Protein AF-A0A2K3K3R6-F1 (afdb_monomer)

Solvent-accessible surface area (backbone atoms only — not comparable to full-atom values): 7352 Å² total; per-residue (Å²): 114,69,71,65,52,52,58,50,53,53,50,53,50,52,53,49,53,52,52,50,51,52,51,53,52,52,47,53,54,49,52,50,51,50,50,53,51,49,53,56,49,54,56,50,51,57,51,51,49,53,53,48,55,53,50,54,52,50,50,51,57,50,49,56,51,49,56,51,51,56,48,53,53,52,53,50,50,52,50,51,50,50,52,52,52,53,51,49,53,52,51,52,52,52,50,46,70,79,38,75,84,67,49,72,68,69,55,65,68,63,52,91,69,39,37,79,57,97,89,38,83,41,79,58,74,79,82,82,132

Mean predicted aligned error: 10.33 Å

Organism: Trifolium pratense (NCBI:txid57577)

Radius of gyration: 45.23 Å; Cα contacts (8 Å, |Δi|>4): 16; chains: 1; bounding box: 89×23×116 Å

Foldseek 3Di:
DVVVVVVVVVVVVVVVVVVVVVVVVVVVVVVVVVVVVVVVVVVVVVVVVVVVVVVVVVVVVVVVVVVVVVVVVVVVVVVVVVCCVVVVVVVVVVVCVVCVVDDPVNVVVDDPQWDADPNDTDGDDDDDD

Structure (mmCIF, N/CA/C/O backbone):
data_AF-A0A2K3K3R6-F1
#
_entry.id   AF-A0A2K3K3R6-F1
#
loop_
_atom_site.group_PDB
_atom_site.id
_atom_site.type_symbol
_atom_site.label_atom_id
_atom_site.label_alt_id
_atom_site.label_comp_id
_atom_site.label_asym_id
_atom_site.label_entity_id
_atom_site.label_seq_id
_atom_site.pdbx_PDB_ins_code
_atom_site.Cartn_x
_atom_site.Cartn_y
_atom_site.Cartn_z
_atom_site.occupancy
_atom_site.B_iso_or_equiv
_atom_site.auth_seq_id
_atom_site.auth_comp_id
_atom_site.auth_asym_id
_atom_site.auth_atom_id
_atom_site.pdbx_PDB_model_num
ATOM 1 N N . MET A 1 1 ? -60.323 11.701 69.250 1.00 62.03 1 MET A N 1
ATOM 2 C CA . MET A 1 1 ? -59.108 12.329 68.676 1.00 62.03 1 MET A CA 1
ATOM 3 C C . MET A 1 1 ? -57.894 11.403 68.708 1.00 62.03 1 MET A C 1
ATOM 5 O O . MET A 1 1 ? -57.289 11.257 67.662 1.00 62.03 1 MET A O 1
ATOM 9 N N . LYS A 1 2 ? -57.561 10.745 69.832 1.00 69.06 2 LYS A N 1
ATOM 10 C CA . LYS A 1 2 ? -56.367 9.875 69.947 1.00 69.06 2 LYS A CA 1
ATOM 11 C C . LYS A 1 2 ? -56.318 8.686 68.968 1.00 69.06 2 LYS A C 1
ATOM 13 O O . LYS A 1 2 ? -55.341 8.565 68.244 1.00 69.06 2 LYS A O 1
ATOM 18 N N . GLU A 1 3 ? -57.383 7.885 68.869 1.00 69.12 3 GLU A N 1
ATOM 19 C CA . GLU A 1 3 ? -57.421 6.716 67.959 1.00 69.12 3 GLU A CA 1
ATOM 20 C C . GLU A 1 3 ? -57.247 7.088 66.474 1.00 69.12 3 GLU A C 1
ATOM 22 O O . GLU A 1 3 ? -56.634 6.351 65.710 1.00 69.12 3 GLU A O 1
ATOM 27 N N . SER A 1 4 ? -57.735 8.265 66.059 1.00 75.19 4 SER A N 1
ATOM 28 C CA . SER A 1 4 ? -57.570 8.749 64.680 1.00 75.19 4 SER A CA 1
ATOM 29 C C . SER A 1 4 ? -56.116 9.094 64.349 1.00 75.19 4 SER A C 1
ATOM 31 O O . SER A 1 4 ? -55.716 8.956 63.199 1.00 75.19 4 SER A O 1
ATOM 33 N N . GLN A 1 5 ? -55.338 9.549 65.336 1.00 79.50 5 GLN A N 1
ATOM 34 C CA . GLN A 1 5 ? -53.924 9.889 65.156 1.00 79.50 5 GLN A CA 1
ATOM 35 C C . GLN A 1 5 ? -53.040 8.634 65.131 1.00 79.50 5 GLN A C 1
ATOM 37 O O . GLN A 1 5 ? -52.073 8.583 64.376 1.00 79.50 5 GLN A O 1
ATOM 42 N N . GLU A 1 6 ? -53.390 7.602 65.906 1.00 79.00 6 GLU A N 1
ATOM 43 C CA . GLU A 1 6 ? -52.699 6.304 65.886 1.00 79.00 6 GLU A CA 1
ATOM 44 C C . GLU A 1 6 ? -52.849 5.589 64.536 1.00 79.00 6 GLU A C 1
ATOM 46 O O . GLU A 1 6 ? -51.853 5.147 63.965 1.00 79.00 6 GLU A O 1
ATOM 51 N N . GLY A 1 7 ? -54.062 5.554 63.970 1.00 88.31 7 GLY A N 1
ATOM 52 C CA . GLY A 1 7 ? -54.290 4.942 62.655 1.00 88.31 7 GLY A CA 1
ATOM 53 C C . GLY A 1 7 ? -53.594 5.676 61.498 1.00 88.31 7 GLY A C 1
ATOM 54 O O . GLY A 1 7 ? -53.172 5.053 60.521 1.00 88.31 7 GLY A O 1
ATOM 55 N N . GLU A 1 8 ? -53.438 6.998 61.598 1.00 89.19 8 GLU A N 1
ATOM 56 C CA . GLU A 1 8 ? -52.693 7.799 60.619 1.00 89.19 8 GLU A CA 1
ATOM 57 C C . GLU A 1 8 ? -51.179 7.549 60.713 1.00 89.19 8 GLU A C 1
ATOM 59 O O . GLU A 1 8 ? -50.517 7.367 59.688 1.00 89.19 8 GLU A O 1
ATOM 64 N N . ALA A 1 9 ? -50.638 7.443 61.931 1.00 89.38 9 ALA A N 1
ATOM 65 C CA . ALA A 1 9 ? -49.234 7.109 62.158 1.00 89.38 9 ALA A CA 1
ATOM 66 C C . ALA A 1 9 ? -48.873 5.707 61.635 1.00 89.38 9 ALA A C 1
ATOM 68 O O . ALA A 1 9 ? -47.824 5.529 61.011 1.00 89.38 9 ALA A O 1
ATOM 69 N N . GLU A 1 10 ? -49.746 4.717 61.832 1.00 92.44 10 GLU A N 1
ATOM 70 C CA . GLU A 1 10 ? -49.538 3.356 61.327 1.00 92.44 10 GLU A CA 1
ATOM 71 C C .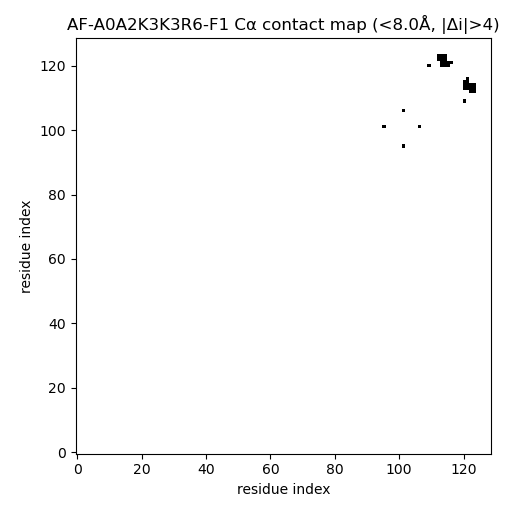 GLU A 1 10 ? -4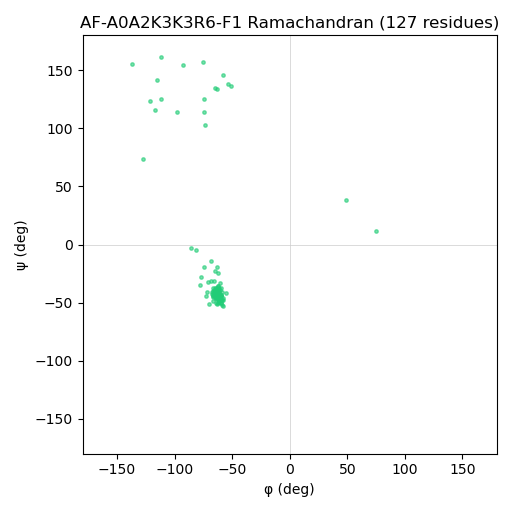9.585 3.299 59.790 1.00 92.44 10 GLU A C 1
ATOM 73 O O . GLU A 1 10 ? -48.739 2.654 59.163 1.00 92.44 10 GLU A O 1
ATOM 78 N N . ARG A 1 11 ? -50.503 4.051 59.164 1.00 94.62 11 ARG A N 1
ATOM 79 C CA . ARG A 1 11 ? -50.551 4.217 57.701 1.00 94.62 11 ARG A CA 1
ATOM 80 C C . ARG A 1 11 ? -49.270 4.827 57.141 1.00 94.62 11 ARG A C 1
ATOM 82 O O . ARG A 1 11 ? -48.708 4.270 56.201 1.00 94.62 11 ARG A O 1
ATOM 89 N N . LEU A 1 12 ? -48.805 5.935 57.720 1.00 94.88 12 LEU A N 1
ATOM 90 C CA . LEU A 1 12 ? -47.581 6.612 57.281 1.00 94.88 12 LEU A CA 1
ATOM 91 C C . LEU A 1 12 ? -46.351 5.719 57.440 1.00 94.88 12 LEU A C 1
ATOM 93 O O . LEU A 1 12 ? -45.490 5.693 56.561 1.00 94.88 12 LEU A O 1
ATOM 97 N N . ARG A 1 13 ? -46.277 4.955 58.535 1.00 94.62 13 ARG A N 1
ATOM 98 C CA . ARG A 1 13 ? -45.194 3.997 58.759 1.00 94.62 13 ARG A CA 1
ATOM 99 C C . ARG A 1 13 ? -45.172 2.917 57.680 1.00 94.62 13 ARG A C 1
ATOM 101 O O . ARG A 1 13 ? -44.118 2.676 57.097 1.00 94.62 13 ARG A O 1
ATOM 108 N N . LYS A 1 14 ? -46.325 2.316 57.381 1.00 95.69 14 LYS A N 1
ATOM 109 C CA . LYS A 1 14 ? -46.437 1.286 56.343 1.00 95.69 14 LYS A CA 1
ATOM 110 C C . LYS A 1 14 ? -46.076 1.833 54.960 1.00 95.69 14 LYS A C 1
ATOM 112 O O . LYS A 1 14 ? -45.311 1.210 54.236 1.00 95.69 14 LYS A O 1
ATOM 117 N N . GLU A 1 15 ? -46.540 3.037 54.629 1.00 96.00 15 GLU A N 1
ATOM 118 C CA . GLU A 1 15 ? -46.190 3.701 53.369 1.00 96.00 15 GLU A CA 1
ATOM 119 C C . GLU A 1 15 ? -44.678 3.976 53.253 1.00 96.00 15 GLU A C 1
ATOM 121 O O . GLU A 1 15 ? -44.096 3.827 52.176 1.00 96.00 15 GLU A O 1
ATOM 126 N N . TYR A 1 16 ? -44.019 4.352 54.353 1.00 95.81 16 TYR A N 1
ATOM 127 C CA . TYR A 1 16 ? -42.565 4.523 54.393 1.00 95.81 16 TYR A CA 1
ATOM 128 C C . TYR A 1 16 ? -41.816 3.204 54.203 1.00 95.81 16 TYR A C 1
ATOM 130 O O . TYR A 1 16 ? -40.845 3.162 53.446 1.00 95.81 16 TYR A O 1
ATOM 138 N N . GLU A 1 17 ? -42.255 2.140 54.875 1.00 96.62 17 GLU A N 1
ATOM 139 C CA . GLU A 1 17 ? -41.678 0.800 54.743 1.00 96.62 17 GLU A CA 1
ATOM 140 C C . GLU A 1 17 ? -41.813 0.287 53.297 1.00 96.62 17 GLU A C 1
ATOM 142 O O . GLU A 1 17 ? -40.821 -0.166 52.718 1.00 96.62 17 GLU A O 1
ATOM 147 N N . ASP A 1 18 ? -42.976 0.479 52.665 1.00 96.94 18 ASP A N 1
ATOM 148 C CA . ASP A 1 18 ? -43.230 0.116 51.264 1.00 96.94 18 ASP A CA 1
ATOM 149 C C . ASP A 1 18 ? -42.345 0.918 50.289 1.00 96.94 18 ASP A C 1
ATOM 151 O O . ASP A 1 18 ? -41.715 0.354 49.386 1.00 96.94 18 ASP A O 1
ATOM 155 N N . LYS A 1 19 ? -42.234 2.243 50.474 1.00 96.69 19 LYS A N 1
ATOM 156 C CA . LYS A 1 19 ? -41.351 3.096 49.652 1.00 96.69 19 LYS A CA 1
ATOM 157 C C . LYS A 1 19 ? -39.884 2.708 49.815 1.00 96.69 19 LYS A C 1
ATOM 159 O O . LYS A 1 19 ? -39.158 2.639 48.824 1.00 96.69 19 LYS A O 1
ATOM 164 N N . LEU A 1 20 ? -39.447 2.435 51.044 1.00 96.31 20 LEU A N 1
ATOM 165 C CA . LEU A 1 20 ? -38.082 2.006 51.333 1.00 96.31 20 LEU A CA 1
ATOM 166 C C . LEU A 1 20 ? -37.770 0.660 50.670 1.00 96.31 20 LEU A C 1
ATOM 168 O O . LEU A 1 20 ? -36.690 0.504 50.097 1.00 96.31 20 LEU A O 1
ATOM 172 N N . ALA A 1 21 ? -38.703 -0.295 50.719 1.00 97.12 21 ALA A N 1
ATOM 173 C CA . ALA A 1 21 ? -38.560 -1.586 50.053 1.00 97.12 21 ALA A CA 1
ATOM 174 C C . ALA A 1 21 ? -38.396 -1.415 48.535 1.00 97.12 21 ALA A C 1
ATOM 176 O O . ALA A 1 21 ? -37.440 -1.934 47.959 1.00 97.12 21 ALA A O 1
ATOM 177 N N . LYS A 1 22 ? -39.248 -0.595 47.907 1.00 97.12 22 LYS A N 1
ATOM 178 C CA . LYS A 1 22 ? -39.188 -0.320 46.465 1.00 97.12 22 LYS A CA 1
ATOM 179 C C . LYS A 1 22 ? -37.880 0.356 46.039 1.00 97.12 22 LYS A C 1
ATOM 181 O O . LYS A 1 22 ? -37.316 0.012 45.001 1.00 97.12 22 LYS A O 1
ATOM 186 N N . VAL A 1 23 ? -37.366 1.296 46.838 1.00 97.81 23 VAL A N 1
ATOM 187 C CA . VAL A 1 23 ? -36.066 1.937 46.570 1.00 97.81 23 VAL A CA 1
ATOM 188 C C . VAL A 1 23 ? -34.935 0.912 46.639 1.00 97.81 23 VAL A C 1
ATOM 190 O O . VAL A 1 23 ? -34.123 0.857 45.717 1.00 97.81 23 VAL A O 1
ATOM 193 N N . LYS A 1 24 ? -34.903 0.063 47.674 1.00 97.00 24 LYS A N 1
ATOM 194 C CA . LYS A 1 24 ? -33.886 -0.993 47.814 1.00 97.00 24 LYS A CA 1
ATOM 195 C C . LYS A 1 24 ? -33.904 -1.970 46.640 1.00 97.00 24 LYS A C 1
ATOM 197 O O . LYS A 1 24 ? -32.845 -2.283 46.106 1.00 97.00 24 LYS A O 1
ATOM 202 N N . GLU A 1 25 ? -35.089 -2.401 46.215 1.00 97.62 25 GLU A N 1
ATOM 203 C CA . GLU A 1 25 ? -35.251 -3.275 45.051 1.00 97.62 25 GLU A CA 1
ATOM 204 C C . GLU A 1 25 ? -34.740 -2.603 43.769 1.00 97.62 25 GLU A C 1
ATOM 206 O O . GLU A 1 25 ? -33.943 -3.186 43.035 1.00 97.62 25 GLU A O 1
ATOM 211 N N . SER A 1 26 ? -35.122 -1.342 43.529 1.00 97.06 26 SER A N 1
ATOM 212 C CA . SER A 1 26 ? -34.666 -0.596 42.349 1.00 97.06 26 SER A CA 1
ATOM 213 C C . SER A 1 26 ? -33.148 -0.390 42.328 1.00 97.06 26 SER A C 1
ATOM 215 O O . SER A 1 26 ? -32.525 -0.504 41.271 1.00 97.06 26 SER A O 1
ATOM 217 N N . TYR A 1 27 ? -32.544 -0.150 43.496 1.00 97.44 27 TYR A N 1
ATOM 218 C CA . TYR A 1 27 ? -31.103 0.003 43.640 1.00 97.44 27 TYR A CA 1
ATOM 219 C C . TYR A 1 27 ? -30.381 -1.313 43.347 1.00 97.44 27 TYR A C 1
ATOM 221 O O . TYR A 1 27 ? -29.482 -1.328 42.508 1.00 97.44 27 TYR A O 1
ATOM 229 N N . ALA A 1 28 ? -30.831 -2.425 43.935 1.00 97.75 28 ALA A N 1
ATOM 230 C CA . ALA A 1 28 ? -30.270 -3.750 43.671 1.00 97.75 28 ALA A CA 1
ATOM 231 C C . ALA A 1 28 ? -30.367 -4.130 42.181 1.00 97.75 28 ALA A C 1
ATOM 233 O O . ALA A 1 28 ? -29.407 -4.640 41.597 1.00 97.75 28 ALA A O 1
ATOM 234 N N . ALA A 1 29 ? -31.494 -3.816 41.532 1.00 97.62 29 ALA A N 1
ATOM 235 C CA . ALA A 1 29 ? -31.668 -4.027 40.098 1.00 97.62 29 ALA A CA 1
ATOM 236 C C . ALA A 1 29 ? -30.703 -3.163 39.266 1.00 97.62 29 ALA A C 1
ATOM 238 O O . ALA A 1 29 ? -30.105 -3.654 38.307 1.00 97.62 29 ALA A O 1
ATOM 239 N N . SER A 1 30 ? -30.519 -1.887 39.629 1.00 96.69 30 SER A N 1
ATOM 240 C CA . SER A 1 30 ? -29.560 -1.004 38.950 1.00 96.69 30 SER A CA 1
ATOM 241 C C . SER A 1 30 ? -28.112 -1.445 39.138 1.00 96.69 30 SER A C 1
ATOM 243 O O . SER A 1 30 ? -27.340 -1.415 38.184 1.00 96.69 30 SER A O 1
ATOM 245 N N . GLU A 1 31 ? -27.754 -1.905 40.335 1.00 97.44 31 GLU A N 1
ATOM 246 C CA . GLU A 1 31 ? -26.408 -2.366 40.657 1.00 97.44 31 GLU A CA 1
ATOM 247 C C . GLU A 1 31 ? -26.067 -3.623 39.851 1.00 97.44 31 GLU A C 1
ATOM 249 O O . GLU A 1 31 ? -24.981 -3.725 39.282 1.00 97.44 31 GLU A O 1
ATOM 254 N N . THR A 1 32 ? -27.027 -4.544 39.738 1.00 97.94 32 THR A N 1
ATOM 255 C CA . THR A 1 32 ? -26.892 -5.759 38.925 1.00 97.94 32 THR A CA 1
ATOM 256 C C . THR A 1 32 ? -26.686 -5.409 37.451 1.00 97.94 32 THR A C 1
ATOM 258 O O . THR A 1 32 ? -25.708 -5.850 36.853 1.00 97.94 32 THR A O 1
ATOM 261 N N . LYS A 1 33 ? -27.521 -4.524 36.887 1.00 97.81 33 LYS A N 1
ATOM 262 C CA . LYS A 1 33 ? -27.370 -4.068 35.493 1.00 97.81 33 LYS A CA 1
ATOM 263 C C . LYS A 1 33 ? -26.038 -3.362 35.237 1.00 97.81 33 LYS A C 1
ATOM 265 O O . LYS A 1 33 ? -25.443 -3.540 34.180 1.00 97.81 33 LYS A O 1
ATOM 270 N N . LEU A 1 34 ? -25.565 -2.548 36.182 1.00 98.19 34 LEU A N 1
ATOM 271 C CA . LEU A 1 34 ? -24.268 -1.878 36.059 1.00 98.19 34 LEU A CA 1
ATOM 272 C C . LEU A 1 34 ? -23.116 -2.885 36.053 1.00 98.19 34 LEU A C 1
ATOM 274 O O . LEU A 1 34 ? -22.202 -2.738 35.247 1.00 98.19 34 LEU A O 1
ATOM 278 N N . LYS A 1 35 ? -23.176 -3.918 36.899 1.00 97.69 35 LYS A N 1
ATOM 279 C CA . LYS A 1 35 ? -22.178 -4.997 36.931 1.00 97.69 35 LYS A CA 1
ATOM 280 C C . LYS A 1 35 ? -22.159 -5.802 35.631 1.00 97.69 35 LYS A C 1
ATOM 282 O O . LYS A 1 35 ? -21.083 -6.048 35.098 1.00 97.69 35 LYS A O 1
ATOM 287 N N . GLU A 1 36 ? -23.327 -6.164 35.103 1.00 97.88 36 GLU A N 1
ATOM 288 C CA . GLU A 1 36 ? -23.447 -6.864 33.815 1.00 97.88 36 GLU A CA 1
ATOM 289 C C . GLU A 1 36 ? -22.884 -6.026 32.659 1.00 97.88 36 GLU A C 1
ATOM 291 O O . GLU A 1 36 ? -22.096 -6.521 31.856 1.00 97.88 36 GLU A O 1
ATOM 296 N N . ASN A 1 37 ? -23.225 -4.735 32.610 1.00 97.94 37 ASN A N 1
ATOM 297 C CA . ASN A 1 37 ? -22.707 -3.825 31.590 1.00 97.94 37 ASN A CA 1
ATOM 298 C C . ASN A 1 37 ? -21.189 -3.636 31.693 1.00 97.94 37 ASN A C 1
ATOM 300 O O . ASN A 1 37 ? -20.518 -3.596 30.664 1.00 97.94 37 ASN A O 1
ATOM 304 N N . ALA A 1 38 ? -20.650 -3.524 32.911 1.00 98.12 38 ALA A N 1
ATOM 305 C CA . ALA A 1 38 ? -19.2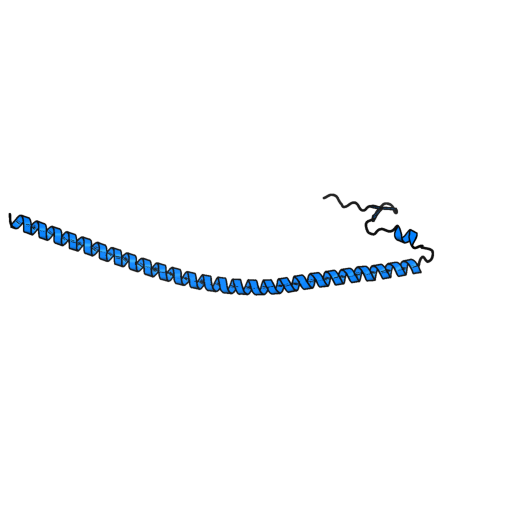11 -3.414 33.130 1.00 98.12 38 ALA A CA 1
ATOM 306 C C . ALA A 1 38 ? -18.480 -4.669 32.630 1.00 98.12 38 ALA A C 1
ATOM 308 O O . ALA A 1 38 ? -17.521 -4.552 31.874 1.00 98.12 38 ALA A O 1
ATOM 309 N N . ALA A 1 39 ? -18.992 -5.862 32.954 1.00 97.62 39 ALA A N 1
ATOM 310 C CA . ALA A 1 39 ? -18.429 -7.118 32.465 1.00 97.62 39 ALA A CA 1
ATOM 311 C C . ALA A 1 39 ? -18.451 -7.204 30.926 1.00 97.62 39 ALA A C 1
ATOM 313 O O . ALA A 1 39 ? -17.444 -7.549 30.310 1.00 97.62 39 ALA A O 1
ATOM 314 N N . ALA A 1 40 ? -19.564 -6.820 30.291 1.00 97.81 40 ALA A N 1
ATOM 315 C CA . ALA A 1 40 ? -19.670 -6.802 28.832 1.00 97.81 40 ALA A CA 1
ATOM 316 C C . ALA A 1 40 ? -18.697 -5.801 28.176 1.00 97.81 40 ALA A C 1
ATOM 318 O O . ALA A 1 40 ? -18.130 -6.075 27.115 1.00 97.81 40 ALA A O 1
ATOM 319 N N . GLN A 1 41 ? -18.480 -4.639 28.801 1.00 98.25 41 GLN A N 1
ATOM 320 C CA . GLN A 1 41 ? -17.507 -3.654 28.328 1.00 98.25 41 GLN A CA 1
ATOM 321 C C . GLN A 1 41 ? -16.068 -4.156 28.468 1.00 98.25 41 GLN A C 1
ATOM 323 O O . GLN A 1 41 ? -15.290 -3.996 27.527 1.00 98.25 41 GLN A O 1
ATOM 328 N N . ASP A 1 42 ? -15.723 -4.801 29.583 1.00 98.31 42 ASP A N 1
ATOM 329 C CA . ASP A 1 42 ? -14.395 -5.383 29.792 1.00 98.31 42 ASP A CA 1
ATOM 330 C C . ASP A 1 42 ? -14.079 -6.450 28.731 1.00 98.31 42 ASP A C 1
ATOM 332 O O . ASP A 1 42 ? -13.003 -6.433 28.125 1.00 98.31 42 ASP A O 1
ATOM 336 N N . GLU A 1 43 ? -15.036 -7.330 28.421 1.00 97.88 43 GLU A N 1
ATOM 337 C CA . GLU A 1 43 ? -14.894 -8.317 27.342 1.00 97.88 43 GLU A CA 1
ATOM 338 C C . GLU A 1 43 ? -14.661 -7.652 25.975 1.00 97.88 43 GLU A C 1
ATOM 340 O O . GLU A 1 43 ? -13.778 -8.064 25.210 1.00 97.88 43 GLU A O 1
ATOM 345 N N . MET A 1 44 ? -15.412 -6.588 25.674 1.00 98.31 44 MET A N 1
ATOM 346 C CA . MET A 1 44 ? -15.267 -5.836 24.428 1.00 98.31 44 MET A CA 1
ATOM 347 C C . MET A 1 44 ? -13.898 -5.149 24.329 1.00 98.31 44 MET A C 1
ATOM 349 O O . MET A 1 44 ? -13.269 -5.195 23.270 1.00 98.31 44 MET A O 1
ATOM 353 N N . ILE A 1 45 ? -13.403 -4.564 25.423 1.00 98.38 45 ILE A N 1
ATOM 354 C CA . ILE A 1 45 ? -12.080 -3.925 25.487 1.00 98.38 45 ILE A CA 1
ATOM 355 C C . ILE A 1 45 ? -10.975 -4.950 25.225 1.00 98.38 45 ILE A C 1
ATOM 357 O O . ILE A 1 45 ? -10.064 -4.684 24.438 1.00 98.38 45 ILE A O 1
ATOM 361 N N . VAL A 1 46 ? -11.064 -6.141 25.824 1.00 98.44 46 VAL A N 1
ATOM 362 C CA . VAL A 1 46 ? -10.084 -7.213 25.598 1.00 98.44 46 VAL A CA 1
ATOM 363 C C . VAL A 1 46 ? -10.064 -7.636 24.129 1.00 98.44 46 VAL A C 1
ATOM 365 O O . VAL A 1 46 ? -8.985 -7.807 23.554 1.00 98.44 46 VAL A O 1
ATOM 368 N N . LYS A 1 47 ? -11.236 -7.785 23.500 1.00 98.31 47 LYS A N 1
ATOM 369 C CA . LYS A 1 47 ? -11.332 -8.146 22.080 1.00 98.31 47 LYS A CA 1
ATOM 370 C C . LYS A 1 47 ? -10.728 -7.063 21.183 1.00 98.31 47 LYS A C 1
ATOM 372 O O . LYS A 1 47 ? -9.859 -7.367 20.368 1.00 98.31 47 LYS A O 1
ATOM 377 N N . LEU A 1 48 ? -11.128 -5.807 21.385 1.00 98.38 48 LEU A N 1
ATOM 378 C CA . LEU A 1 48 ? -10.624 -4.672 20.611 1.00 98.38 48 LEU A CA 1
ATOM 379 C C . LEU A 1 48 ? -9.119 -4.473 20.788 1.00 98.38 48 LEU A C 1
ATOM 381 O O . LEU A 1 48 ? -8.437 -4.130 19.825 1.00 98.38 48 LEU A O 1
ATOM 385 N N . SER A 1 49 ? -8.570 -4.717 21.984 1.00 98.38 49 SER A N 1
ATOM 386 C CA . SER A 1 49 ? -7.123 -4.603 22.176 1.00 98.38 49 SER A CA 1
ATOM 387 C C . SER A 1 49 ? -6.365 -5.631 21.343 1.00 98.38 49 SER A C 1
ATOM 389 O O . SER A 1 49 ? -5.402 -5.260 20.681 1.00 98.38 49 SER A O 1
ATOM 391 N N . LYS A 1 50 ? -6.830 -6.886 21.306 1.00 98.12 50 LYS A N 1
ATOM 392 C CA . LYS A 1 50 ? -6.217 -7.937 20.479 1.00 98.12 50 LYS A CA 1
ATOM 393 C C . LYS A 1 50 ? -6.292 -7.613 18.987 1.00 98.12 50 LYS A C 1
ATOM 395 O O . LYS A 1 50 ? -5.306 -7.788 18.278 1.00 98.12 50 LYS A O 1
ATOM 400 N N . GLU A 1 51 ? -7.444 -7.138 18.515 1.00 98.25 51 GLU A N 1
ATOM 401 C CA . GLU A 1 51 ? -7.631 -6.745 17.111 1.00 98.25 51 GLU A CA 1
ATOM 402 C C . GLU A 1 51 ? -6.716 -5.576 16.726 1.00 98.25 51 GLU A C 1
ATOM 404 O O . GLU A 1 51 ? -6.056 -5.628 15.691 1.00 98.25 51 GLU A O 1
ATOM 409 N N . LYS A 1 52 ? -6.611 -4.555 17.584 1.00 98.12 52 LYS A N 1
ATOM 410 C CA . LYS A 1 52 ? -5.678 -3.435 17.406 1.00 98.12 52 LYS A CA 1
ATOM 411 C C . LYS A 1 52 ? -4.228 -3.922 17.361 1.00 98.12 52 LYS A C 1
ATOM 413 O O . LYS A 1 52 ? -3.500 -3.502 16.470 1.00 98.12 52 LYS A O 1
ATOM 418 N N . ASP A 1 53 ? -3.802 -4.787 18.279 1.00 98.19 53 ASP A N 1
ATOM 419 C CA . ASP A 1 53 ? -2.412 -5.263 18.314 1.00 98.19 53 ASP A CA 1
ATOM 420 C C . ASP A 1 53 ? -2.068 -6.068 17.042 1.00 98.19 53 ASP A C 1
ATOM 422 O O . ASP A 1 53 ? -1.007 -5.871 16.447 1.00 98.19 53 ASP A O 1
ATOM 426 N N . ALA A 1 54 ? -2.999 -6.899 16.557 1.00 97.75 54 ALA A N 1
ATOM 427 C CA . ALA A 1 54 ? -2.860 -7.605 15.282 1.00 97.75 54 ALA A CA 1
ATOM 428 C C . ALA A 1 54 ? -2.817 -6.645 14.079 1.00 97.75 54 ALA A C 1
ATOM 430 O O . ALA A 1 54 ? -1.990 -6.811 13.180 1.00 97.75 54 ALA A O 1
ATOM 431 N N . ALA A 1 55 ? -3.671 -5.617 14.069 1.00 98.19 55 ALA A N 1
ATOM 432 C CA . ALA A 1 55 ? -3.680 -4.602 13.021 1.00 98.19 55 ALA A CA 1
ATOM 433 C C . ALA A 1 55 ? -2.362 -3.811 12.992 1.00 98.19 55 ALA A C 1
ATOM 435 O O . ALA A 1 55 ? -1.773 -3.653 11.925 1.00 98.19 55 ALA A O 1
ATOM 436 N N . VAL A 1 56 ? -1.853 -3.383 14.151 1.00 97.81 56 VAL A N 1
ATOM 437 C CA . VAL A 1 56 ? -0.567 -2.676 14.272 1.00 97.81 56 VAL A CA 1
ATOM 438 C C . VAL A 1 56 ? 0.581 -3.538 13.748 1.00 97.81 56 VAL A C 1
ATOM 440 O O . VAL A 1 56 ? 1.404 -3.044 12.979 1.00 97.81 56 VAL A O 1
ATOM 443 N N . PHE A 1 57 ? 0.603 -4.829 14.093 1.00 96.44 57 PHE A N 1
ATOM 444 C CA . PHE A 1 57 ? 1.593 -5.761 13.556 1.00 96.44 57 PHE A CA 1
ATOM 445 C C . PHE A 1 57 ? 1.520 -5.847 12.025 1.00 96.44 57 PHE A C 1
ATOM 447 O O . PHE A 1 57 ? 2.535 -5.700 11.347 1.00 96.44 57 PHE A O 1
ATOM 454 N N . SER A 1 58 ? 0.314 -6.010 11.468 1.00 97.62 58 SER A N 1
ATOM 455 C CA . SER A 1 58 ? 0.126 -6.093 10.015 1.00 97.62 58 SER A CA 1
ATOM 456 C C . SER A 1 58 ? 0.571 -4.820 9.285 1.00 97.62 58 SER A C 1
ATOM 458 O O . SER A 1 58 ? 1.241 -4.903 8.258 1.00 97.62 58 SER A O 1
ATOM 460 N N . VAL A 1 59 ? 0.278 -3.640 9.842 1.00 97.88 59 VAL A N 1
ATOM 461 C CA . VAL A 1 59 ? 0.685 -2.350 9.269 1.00 97.88 59 VAL A CA 1
ATOM 462 C C . VAL A 1 59 ? 2.204 -2.218 9.235 1.00 97.88 59 VAL A C 1
ATOM 464 O O . VAL A 1 59 ? 2.729 -1.750 8.230 1.00 97.88 59 VAL A O 1
ATOM 467 N N . GLY A 1 60 ? 2.906 -2.671 10.279 1.00 96.06 60 GLY A N 1
ATOM 468 C CA . GLY A 1 60 ? 4.370 -2.720 10.282 1.00 96.06 60 GLY A CA 1
ATOM 469 C C . GLY A 1 60 ? 4.908 -3.562 9.125 1.00 96.06 60 GLY A C 1
ATOM 470 O O . GLY A 1 60 ? 5.657 -3.059 8.296 1.00 96.06 60 GLY A O 1
ATOM 471 N N . THR A 1 61 ? 4.424 -4.802 8.992 1.00 97.12 61 THR A N 1
ATOM 472 C CA . THR A 1 61 ? 4.870 -5.705 7.913 1.00 97.12 61 THR A CA 1
ATOM 473 C C . THR A 1 61 ? 4.568 -5.173 6.509 1.00 97.12 61 THR A C 1
ATOM 475 O O . THR A 1 61 ? 5.375 -5.334 5.599 1.00 97.12 61 THR A O 1
ATOM 478 N N . LEU A 1 62 ? 3.420 -4.512 6.324 1.00 98.38 62 LEU A N 1
ATOM 479 C CA . LEU A 1 62 ? 3.056 -3.891 5.050 1.00 98.38 62 LEU A CA 1
ATOM 480 C C . LEU A 1 62 ? 3.902 -2.648 4.752 1.00 98.38 62 LEU A C 1
ATOM 482 O O . LEU A 1 62 ? 4.165 -2.365 3.586 1.00 98.38 62 LEU A O 1
ATOM 486 N N . GLY A 1 63 ? 4.314 -1.909 5.785 1.00 98.19 63 GLY A N 1
ATOM 487 C CA . GLY A 1 63 ? 5.230 -0.778 5.659 1.00 98.19 63 GLY A CA 1
ATOM 488 C C . GLY A 1 63 ? 6.591 -1.212 5.122 1.00 98.19 63 GLY A C 1
ATOM 489 O O . GLY A 1 63 ? 7.041 -0.668 4.115 1.00 98.19 63 GLY A O 1
ATOM 490 N N . ASP A 1 64 ? 7.180 -2.242 5.731 1.00 98.06 64 ASP A N 1
ATOM 491 C CA . ASP A 1 64 ? 8.475 -2.794 5.314 1.00 98.06 64 ASP A CA 1
ATOM 492 C C . ASP A 1 64 ? 8.418 -3.341 3.876 1.00 98.06 64 ASP A C 1
ATOM 494 O O . ASP A 1 64 ? 9.293 -3.074 3.051 1.00 98.06 64 ASP A O 1
ATOM 498 N N . GLU A 1 65 ? 7.348 -4.070 3.538 1.00 98.31 65 GLU A N 1
ATOM 499 C CA . GLU A 1 65 ? 7.146 -4.609 2.190 1.00 98.31 65 GLU A CA 1
ATOM 500 C C . GLU A 1 65 ? 6.990 -3.502 1.143 1.00 98.31 65 GLU A C 1
ATOM 502 O O . GLU A 1 65 ? 7.520 -3.605 0.036 1.00 98.31 65 GLU A O 1
ATOM 507 N N . LYS A 1 66 ? 6.284 -2.422 1.489 1.00 98.38 66 LYS A N 1
ATOM 508 C CA . LYS A 1 66 ? 6.133 -1.269 0.607 1.00 98.38 66 LYS A CA 1
ATOM 509 C C . LYS A 1 66 ? 7.485 -0.616 0.316 1.00 98.38 66 LYS A C 1
ATOM 511 O O . LYS A 1 66 ? 7.766 -0.334 -0.844 1.00 98.38 66 LYS A O 1
ATOM 516 N N . GLU A 1 67 ? 8.314 -0.385 1.333 1.00 98.56 67 GLU A N 1
ATOM 517 C CA . GLU A 1 67 ? 9.645 0.215 1.154 1.00 98.56 67 GLU A CA 1
ATOM 518 C C . GLU A 1 67 ? 10.554 -0.664 0.280 1.00 98.56 67 GLU A C 1
ATOM 520 O O . GLU A 1 67 ? 11.241 -0.162 -0.617 1.00 98.56 67 GLU A O 1
ATOM 525 N N . ARG A 1 68 ? 10.495 -1.987 0.480 1.00 98.62 68 ARG A N 1
ATOM 526 C CA . ARG A 1 68 ? 11.189 -2.964 -0.367 1.00 98.62 68 ARG A CA 1
ATOM 527 C C . ARG A 1 68 ? 10.744 -2.866 -1.825 1.00 98.62 68 ARG A C 1
ATOM 529 O O . ARG A 1 68 ? 11.580 -2.684 -2.701 1.00 98.62 68 ARG A O 1
ATOM 536 N N . LEU A 1 69 ? 9.437 -2.916 -2.085 1.00 98.75 69 LEU A N 1
ATOM 537 C CA . LEU A 1 69 ? 8.897 -2.837 -3.446 1.00 98.75 69 LEU A CA 1
ATOM 538 C C . LEU A 1 69 ? 9.200 -1.495 -4.123 1.00 98.75 69 LEU A C 1
ATOM 540 O O . LEU A 1 69 ? 9.499 -1.462 -5.314 1.00 98.75 69 LEU A O 1
ATOM 544 N N . GLU A 1 70 ? 9.148 -0.382 -3.389 1.00 98.56 70 GLU A N 1
ATOM 545 C CA . GLU A 1 70 ? 9.540 0.926 -3.923 1.00 98.56 70 GLU A CA 1
ATOM 546 C C . GLU A 1 70 ? 11.018 0.960 -4.332 1.00 98.56 70 GLU A C 1
ATOM 548 O O . GLU A 1 70 ? 11.363 1.602 -5.326 1.00 98.56 70 GLU A O 1
ATOM 553 N N . THR A 1 71 ? 11.882 0.262 -3.594 1.00 98.62 71 THR A N 1
ATOM 554 C CA . THR A 1 71 ? 13.304 0.121 -3.927 1.00 98.62 71 THR A CA 1
ATOM 555 C C . THR A 1 71 ? 13.488 -0.751 -5.168 1.00 98.62 71 THR A C 1
ATOM 557 O O . THR A 1 71 ? 14.092 -0.288 -6.136 1.00 98.62 71 THR A O 1
ATOM 560 N N . ASP A 1 72 ? 12.876 -1.938 -5.200 1.00 98.62 72 ASP A N 1
ATOM 561 C CA . ASP A 1 72 ? 12.935 -2.863 -6.340 1.00 98.62 72 ASP A CA 1
ATOM 562 C C . ASP A 1 72 ? 12.461 -2.186 -7.639 1.00 98.62 72 ASP A C 1
ATOM 564 O O . ASP A 1 72 ? 13.084 -2.326 -8.691 1.00 98.62 72 ASP A O 1
ATOM 568 N N . VAL A 1 73 ? 11.384 -1.393 -7.584 1.00 98.69 73 VAL A N 1
ATOM 569 C CA . VAL A 1 73 ? 10.879 -0.645 -8.748 1.00 98.69 73 VAL A CA 1
ATOM 570 C C . VAL A 1 73 ? 11.907 0.366 -9.256 1.00 98.69 73 VAL A C 1
ATOM 572 O O . VAL A 1 73 ? 12.109 0.460 -10.468 1.00 98.69 73 VAL A O 1
ATOM 575 N N . ARG A 1 74 ? 12.569 1.115 -8.366 1.00 98.31 74 ARG A N 1
ATOM 576 C CA . ARG A 1 74 ? 13.604 2.086 -8.766 1.00 98.31 74 ARG A CA 1
ATOM 577 C C . ARG A 1 74 ? 14.802 1.387 -9.401 1.00 98.31 74 ARG A C 1
ATOM 579 O O . ARG A 1 74 ? 15.301 1.848 -10.426 1.00 98.31 74 ARG A O 1
ATOM 586 N N . GLU A 1 75 ? 15.242 0.275 -8.821 1.00 98.44 75 GLU A N 1
ATOM 587 C CA . GLU A 1 75 ? 16.360 -0.509 -9.350 1.00 98.44 75 GLU A CA 1
ATOM 588 C C . GLU A 1 75 ? 16.031 -1.109 -10.720 1.00 98.44 75 GLU A C 1
ATOM 590 O O . GLU A 1 75 ? 16.832 -0.998 -11.648 1.00 98.44 75 GLU A O 1
ATOM 595 N N . LEU A 1 76 ? 14.827 -1.662 -10.891 1.00 98.62 76 LEU A N 1
ATOM 596 C CA . LEU A 1 76 ? 14.361 -2.187 -12.175 1.00 98.62 76 LEU A CA 1
ATOM 597 C C . LEU A 1 76 ? 14.242 -1.097 -13.243 1.00 98.62 76 LEU A C 1
ATOM 599 O O . LEU A 1 76 ? 14.607 -1.332 -14.394 1.00 98.62 76 LEU A O 1
ATOM 603 N N . GLN A 1 77 ? 13.763 0.096 -12.882 1.00 98.25 77 GLN A N 1
ATOM 604 C CA . GLN A 1 77 ? 13.708 1.237 -13.799 1.00 98.25 77 GLN A CA 1
ATOM 605 C C . GLN A 1 77 ? 15.105 1.651 -14.267 1.00 98.25 77 GLN A C 1
ATOM 607 O O . GLN A 1 77 ? 15.306 1.858 -15.464 1.00 98.25 77 GLN A O 1
ATOM 612 N N . LEU A 1 78 ? 16.072 1.728 -13.349 1.00 98.12 78 LEU A N 1
ATOM 613 C CA . LEU A 1 78 ? 17.459 2.046 -13.686 1.00 98.12 78 LEU A CA 1
ATOM 614 C C . LEU A 1 78 ? 18.084 0.957 -14.564 1.00 98.12 78 LEU A C 1
ATOM 616 O O . LEU A 1 78 ? 18.717 1.263 -15.572 1.00 98.12 78 LEU A O 1
ATOM 620 N N . TYR A 1 79 ? 17.871 -0.313 -14.217 1.00 97.62 79 TYR A N 1
ATOM 621 C CA . TYR A 1 79 ? 18.352 -1.442 -15.005 1.00 97.62 79 TYR A CA 1
ATOM 622 C C . TYR A 1 79 ? 17.796 -1.410 -16.434 1.00 97.62 79 TYR A C 1
ATOM 624 O O . TYR A 1 79 ? 18.557 -1.523 -17.392 1.00 97.62 79 TYR A O 1
ATOM 632 N N . ALA A 1 80 ? 16.486 -1.197 -16.589 1.00 97.38 80 ALA A N 1
ATOM 633 C CA . ALA A 1 80 ? 15.853 -1.095 -17.898 1.00 97.38 80 ALA A CA 1
ATOM 634 C C . ALA A 1 80 ? 16.398 0.092 -18.705 1.00 97.38 80 ALA A C 1
ATOM 636 O O . ALA A 1 80 ? 16.716 -0.074 -19.880 1.00 97.38 80 ALA A O 1
ATOM 637 N N . ALA A 1 81 ? 16.549 1.266 -18.081 1.00 96.50 81 ALA A N 1
ATOM 638 C CA . ALA A 1 81 ? 17.119 2.443 -18.734 1.00 96.50 81 ALA A CA 1
ATOM 639 C C . ALA A 1 81 ? 18.534 2.164 -19.266 1.00 96.50 81 ALA A C 1
ATOM 641 O O . ALA A 1 81 ? 18.793 2.409 -20.443 1.00 96.50 81 ALA A O 1
ATOM 642 N N . ASN A 1 82 ? 19.399 1.560 -18.444 1.00 97.00 82 ASN A N 1
ATOM 643 C CA . ASN A 1 82 ? 20.759 1.197 -18.847 1.00 97.00 82 ASN A CA 1
ATOM 644 C C . ASN A 1 82 ? 20.761 0.186 -20.001 1.00 97.00 82 ASN A C 1
ATOM 646 O O . ASN A 1 82 ? 21.504 0.351 -20.961 1.00 97.00 82 ASN A O 1
ATOM 650 N N . GLN A 1 83 ? 19.901 -0.838 -19.954 1.00 96.75 83 GLN A N 1
ATOM 651 C CA . GLN A 1 83 ? 19.798 -1.826 -21.034 1.00 96.75 83 GLN A CA 1
ATOM 652 C C . GLN A 1 83 ? 19.342 -1.199 -22.359 1.00 96.75 83 GLN A C 1
ATOM 654 O O . GLN A 1 83 ? 19.867 -1.551 -23.417 1.00 96.75 83 GLN A O 1
ATOM 659 N N . TYR A 1 84 ? 18.388 -0.263 -22.323 1.00 94.75 84 TYR A N 1
ATOM 660 C CA . TYR A 1 84 ? 17.968 0.457 -23.525 1.00 94.75 84 TYR A CA 1
ATOM 661 C C . TYR A 1 84 ? 19.067 1.378 -24.057 1.00 94.75 84 TYR A C 1
ATOM 663 O O . TYR A 1 8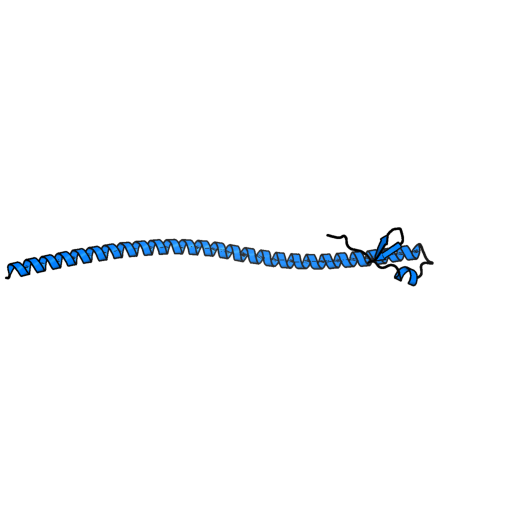4 ? 19.272 1.419 -25.269 1.00 94.75 84 TYR A O 1
ATOM 671 N N . GLU A 1 85 ? 19.787 2.081 -23.183 1.00 94.56 85 GLU A N 1
ATOM 672 C CA . GLU A 1 85 ? 20.898 2.951 -23.576 1.00 94.56 85 GLU A CA 1
ATOM 673 C C . GLU A 1 85 ? 22.043 2.152 -24.217 1.00 94.56 85 GLU A C 1
ATOM 675 O O . GLU A 1 85 ? 22.455 2.456 -25.339 1.00 94.56 85 GLU A O 1
ATOM 680 N N . GLU A 1 86 ? 22.499 1.083 -23.559 1.00 95.69 86 GLU A N 1
ATOM 681 C CA . GLU A 1 86 ? 23.553 0.195 -24.063 1.00 95.69 86 GLU A CA 1
ATOM 682 C C . GLU A 1 86 ? 23.144 -0.480 -25.378 1.00 95.69 86 GLU A C 1
ATOM 684 O O . GLU A 1 86 ? 23.896 -0.468 -26.357 1.00 95.69 86 GLU A O 1
ATOM 689 N N . GLY A 1 87 ? 21.930 -1.038 -25.432 1.00 94.94 87 GLY A N 1
ATOM 690 C CA . GLY A 1 87 ? 21.410 -1.705 -26.623 1.00 94.94 87 GLY A CA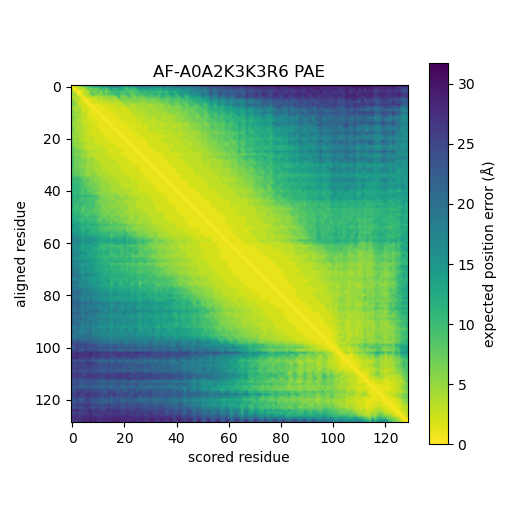 1
ATOM 691 C C . GLY A 1 87 ? 21.268 -0.754 -27.812 1.00 94.94 87 GLY A C 1
ATOM 692 O O . GLY A 1 87 ? 21.623 -1.111 -28.939 1.00 94.94 87 GLY A O 1
ATOM 693 N N . PHE A 1 88 ? 20.802 0.474 -27.570 1.00 90.56 88 PHE A N 1
ATOM 694 C CA . PHE A 1 88 ? 20.696 1.500 -28.603 1.00 90.56 88 PHE A CA 1
ATOM 695 C C . PHE A 1 88 ? 22.073 1.952 -29.101 1.00 90.56 88 PHE A C 1
ATOM 697 O O . PHE A 1 88 ? 22.290 2.023 -30.313 1.00 90.56 88 PHE A O 1
ATOM 704 N N . ALA A 1 89 ? 23.025 2.193 -28.194 1.00 91.06 89 ALA A N 1
ATOM 705 C CA . ALA A 1 89 ? 24.395 2.542 -28.558 1.00 91.06 89 ALA A CA 1
ATOM 706 C C . ALA A 1 89 ? 25.034 1.456 -29.439 1.00 91.06 89 ALA A C 1
ATOM 708 O O . ALA A 1 89 ? 25.578 1.763 -30.503 1.00 91.06 89 ALA A O 1
ATOM 709 N N . TYR A 1 90 ? 24.880 0.184 -29.061 1.00 94.50 90 TYR A N 1
ATOM 710 C CA . TYR A 1 90 ? 25.396 -0.945 -29.833 1.00 94.50 90 TYR A CA 1
ATOM 711 C C . TYR A 1 90 ? 24.736 -1.071 -31.216 1.00 94.50 90 TYR A C 1
ATOM 713 O O . TYR A 1 90 ? 25.412 -1.318 -32.217 1.00 94.50 90 TYR A O 1
ATOM 721 N N . ALA A 1 91 ? 23.421 -0.857 -31.312 1.00 92.06 91 ALA A N 1
ATOM 722 C CA . ALA A 1 91 ? 22.722 -0.844 -32.596 1.00 92.06 91 ALA A CA 1
ATOM 723 C C . ALA A 1 91 ? 23.235 0.280 -33.514 1.00 92.06 91 ALA A C 1
ATOM 725 O O . ALA A 1 91 ? 23.460 0.051 -34.705 1.00 92.06 91 ALA A O 1
ATOM 726 N N . LEU A 1 92 ? 23.486 1.477 -32.971 1.00 87.62 92 LEU A N 1
ATOM 727 C CA . LEU A 1 92 ? 24.073 2.580 -33.734 1.00 87.62 92 LEU A CA 1
ATOM 728 C C . LEU A 1 92 ? 25.484 2.257 -34.240 1.00 87.62 92 LEU A C 1
ATOM 730 O O . LEU A 1 92 ? 25.822 2.626 -35.366 1.00 87.62 92 LEU A O 1
ATOM 734 N N . GLU A 1 93 ? 26.309 1.572 -33.447 1.00 90.75 93 GLU A N 1
ATOM 735 C CA . GLU A 1 93 ? 27.633 1.116 -33.888 1.00 90.75 93 GLU A CA 1
ATOM 736 C C . GLU A 1 93 ? 27.542 0.127 -35.054 1.00 90.75 93 GLU A C 1
ATOM 738 O O . GLU A 1 93 ? 28.265 0.274 -36.042 1.00 90.75 93 GLU A O 1
ATOM 743 N N . GLN A 1 94 ? 26.608 -0.827 -34.997 1.00 93.62 94 GLN A N 1
ATOM 744 C CA . GLN A 1 94 ? 26.370 -1.755 -36.105 1.00 93.62 94 GLN A CA 1
ATOM 745 C C . GLN A 1 94 ? 25.919 -1.034 -37.383 1.00 93.62 94 GLN A C 1
ATOM 747 O O . GLN A 1 94 ? 26.406 -1.348 -38.470 1.00 93.62 94 GLN A O 1
ATOM 752 N N . VAL A 1 95 ? 25.028 -0.043 -37.272 1.00 91.12 95 VAL A N 1
ATOM 753 C CA . VAL A 1 95 ? 24.577 0.755 -38.426 1.00 91.12 95 VAL A CA 1
ATOM 754 C C . VAL A 1 95 ? 25.745 1.514 -39.052 1.00 91.12 95 VAL A C 1
ATOM 756 O O . VAL A 1 95 ? 25.913 1.467 -40.269 1.00 91.12 95 VAL A O 1
ATOM 759 N N . LYS A 1 96 ? 26.590 2.160 -38.240 1.00 87.56 96 LYS A N 1
ATOM 760 C CA . LYS A 1 96 ? 27.792 2.858 -38.728 1.00 87.56 96 LYS A CA 1
ATOM 761 C C . LYS A 1 96 ? 28.758 1.913 -39.445 1.00 87.56 96 LYS A C 1
ATOM 763 O O . LYS A 1 96 ? 29.364 2.307 -40.436 1.00 87.56 96 LYS A O 1
ATOM 768 N N . LEU A 1 97 ? 28.896 0.677 -38.963 1.00 91.81 97 LEU A N 1
ATOM 769 C CA . LEU A 1 97 ? 29.752 -0.333 -39.586 1.00 91.81 97 LEU A CA 1
ATOM 770 C C . LEU A 1 97 ? 29.229 -0.769 -40.965 1.00 91.81 97 LEU A C 1
ATOM 772 O O . LEU A 1 97 ? 30.015 -0.907 -41.900 1.00 91.81 97 LEU A O 1
ATOM 776 N N . LEU A 1 98 ? 27.918 -1.000 -41.091 1.00 93.69 98 LEU A N 1
ATOM 777 C CA . LEU A 1 98 ? 27.290 -1.451 -42.340 1.00 93.69 98 LEU A CA 1
ATOM 778 C C . LEU A 1 98 ? 27.122 -0.326 -43.371 1.00 93.69 98 LEU A C 1
ATOM 780 O O . LEU A 1 98 ? 27.125 -0.592 -44.572 1.00 93.69 98 LEU A O 1
ATOM 784 N N . PHE A 1 99 ? 26.988 0.918 -42.910 1.00 90.94 99 PHE A N 1
ATOM 785 C CA . PHE A 1 99 ? 26.758 2.099 -43.741 1.00 90.94 99 PHE A CA 1
ATOM 786 C C . PHE A 1 99 ? 27.789 3.194 -43.415 1.00 90.94 99 PHE A C 1
ATOM 788 O O . PHE A 1 99 ? 27.442 4.195 -42.788 1.00 90.94 99 PHE A O 1
ATOM 795 N N . PRO A 1 100 ? 29.058 3.041 -43.837 1.00 85.69 100 PRO A N 1
ATOM 796 C CA . PRO A 1 100 ? 30.137 3.968 -43.477 1.00 85.69 100 PRO A CA 1
ATOM 797 C C . PRO A 1 100 ? 29.953 5.385 -44.044 1.00 85.69 100 PRO A C 1
ATOM 799 O O . PRO A 1 100 ? 30.490 6.338 -43.485 1.00 85.69 100 PRO A O 1
ATOM 802 N N . ASP A 1 101 ? 29.170 5.534 -45.117 1.00 89.94 101 ASP A N 1
ATOM 803 C CA . ASP A 1 101 ? 28.844 6.831 -45.727 1.00 89.94 101 ASP A CA 1
ATOM 804 C C . ASP A 1 101 ? 27.711 7.578 -44.993 1.00 89.94 101 ASP A C 1
ATOM 806 O O . ASP A 1 101 ? 27.367 8.705 -45.358 1.00 89.94 101 ASP A O 1
ATOM 810 N N . LEU A 1 102 ? 27.092 6.965 -43.976 1.00 88.00 102 LEU A N 1
ATOM 811 C CA . LEU A 1 102 ? 26.017 7.583 -43.205 1.00 88.00 102 LEU A CA 1
ATOM 812 C C . LEU A 1 102 ? 26.586 8.667 -42.279 1.00 88.00 102 LEU A C 1
ATOM 814 O O . LEU A 1 102 ? 27.154 8.377 -41.224 1.00 88.00 102 LEU A O 1
ATOM 818 N N . ASP A 1 103 ? 26.423 9.931 -42.668 1.00 84.62 103 ASP A N 1
ATOM 819 C CA . ASP A 1 103 ? 26.924 11.059 -41.886 1.00 84.62 103 ASP A CA 1
ATOM 820 C C . ASP A 1 103 ? 26.068 11.364 -40.638 1.00 84.62 103 ASP A C 1
ATOM 822 O O . ASP A 1 103 ? 24.881 11.035 -40.534 1.00 84.62 103 ASP A O 1
ATOM 826 N N . ALA A 1 104 ? 26.689 12.030 -39.659 1.00 80.31 104 ALA A N 1
ATOM 827 C CA . ALA A 1 104 ? 26.045 12.376 -38.393 1.00 80.31 104 ALA A CA 1
ATOM 828 C C . ALA A 1 104 ? 24.832 13.307 -38.565 1.00 80.31 104 ALA A C 1
ATOM 830 O O . ALA A 1 104 ? 23.945 13.313 -37.715 1.00 80.31 104 ALA A O 1
ATOM 831 N N . LYS A 1 105 ? 24.778 14.086 -39.655 1.00 84.38 105 LYS A N 1
ATOM 832 C CA . LYS A 1 105 ? 23.674 15.009 -39.923 1.00 84.38 105 LYS A CA 1
ATOM 833 C C . LYS A 1 105 ? 22.424 14.235 -40.331 1.00 84.38 105 LYS A C 1
ATOM 835 O O . LYS A 1 105 ? 21.360 14.509 -39.792 1.00 84.38 105 LYS A O 1
ATOM 840 N N . ARG A 1 106 ? 22.557 13.239 -41.210 1.00 84.12 106 ARG A N 1
ATOM 841 C CA . ARG A 1 106 ? 21.459 12.348 -41.607 1.00 84.12 106 ARG A CA 1
ATOM 842 C C . ARG A 1 106 ? 20.958 11.499 -40.447 1.00 84.12 106 ARG A C 1
ATOM 844 O O . ARG A 1 106 ? 19.757 11.287 -40.333 1.00 84.12 106 ARG A O 1
ATOM 851 N N . LEU A 1 107 ? 21.859 11.042 -39.580 1.00 82.38 107 LEU A N 1
ATOM 852 C CA . LEU A 1 107 ? 21.481 10.299 -38.379 1.00 82.38 107 LEU A CA 1
ATOM 853 C C . LEU A 1 107 ? 20.715 11.183 -37.379 1.00 82.38 107 LEU A C 1
ATOM 855 O O . LEU A 1 107 ? 19.752 10.723 -36.780 1.00 82.38 107 LEU A O 1
ATOM 859 N N . ALA A 1 108 ? 21.098 12.457 -37.241 1.00 82.50 108 ALA A N 1
ATOM 860 C CA . ALA A 1 108 ? 20.423 13.417 -36.364 1.00 82.50 108 ALA A CA 1
ATOM 861 C C . ALA A 1 108 ? 19.009 13.808 -36.835 1.00 82.50 108 ALA A C 1
ATOM 863 O O . ALA A 1 108 ? 18.250 14.388 -36.065 1.00 82.50 108 ALA A O 1
ATOM 864 N N . GLU A 1 109 ? 18.643 13.504 -38.085 1.00 85.31 109 GLU A N 1
ATOM 865 C CA . GLU A 1 109 ? 17.262 13.642 -38.568 1.00 85.31 109 GLU A CA 1
ATOM 866 C C . GLU A 1 109 ? 16.344 12.532 -38.032 1.00 85.31 109 GLU A C 1
ATOM 868 O O . GLU A 1 109 ? 15.121 12.686 -38.048 1.00 85.31 109 GLU A O 1
ATOM 873 N N . ALA A 1 110 ? 16.913 11.411 -37.572 1.00 85.12 110 ALA A N 1
ATOM 874 C CA . ALA A 1 110 ? 16.155 10.375 -36.893 1.00 85.12 110 ALA A CA 1
ATOM 875 C C . ALA A 1 110 ? 15.809 10.850 -35.477 1.00 85.12 110 ALA A C 1
ATOM 877 O O . ALA A 1 110 ? 16.677 11.020 -34.625 1.00 85.12 110 ALA A O 1
ATOM 878 N N . ASP A 1 111 ? 14.517 11.040 -35.236 1.00 83.19 111 ASP A N 1
ATOM 879 C CA . ASP A 1 111 ? 13.962 11.367 -33.929 1.00 83.19 111 ASP A CA 1
ATOM 880 C C . ASP A 1 111 ? 13.137 10.171 -33.450 1.00 83.19 111 ASP A C 1
ATOM 882 O O . ASP A 1 111 ? 12.236 9.711 -34.155 1.00 83.19 111 ASP A O 1
ATOM 886 N N . ALA A 1 112 ? 13.448 9.666 -32.256 1.00 81.50 112 ALA A N 1
ATOM 887 C CA . ALA A 1 112 ? 12.733 8.549 -31.646 1.00 81.50 112 ALA A CA 1
ATOM 888 C C . ALA A 1 112 ? 11.254 8.873 -31.351 1.00 81.50 112 ALA A C 1
ATOM 890 O O . ALA A 1 112 ? 10.451 7.956 -31.199 1.00 81.50 112 ALA A O 1
ATOM 891 N N . MET A 1 113 ? 10.885 10.157 -31.295 1.00 86.38 113 MET A N 1
ATOM 892 C CA . MET A 1 113 ? 9.506 10.625 -31.120 1.00 86.38 113 MET A CA 1
ATOM 893 C C . MET A 1 113 ? 8.735 10.724 -32.444 1.00 86.38 113 MET A C 1
ATOM 895 O O . MET A 1 113 ? 7.547 11.048 -32.442 1.00 86.38 113 MET A O 1
ATOM 899 N N . ASN A 1 114 ? 9.381 10.455 -33.579 1.00 90.44 114 ASN A N 1
ATOM 900 C CA . ASN A 1 114 ? 8.721 10.345 -34.872 1.00 90.44 114 ASN A CA 1
ATO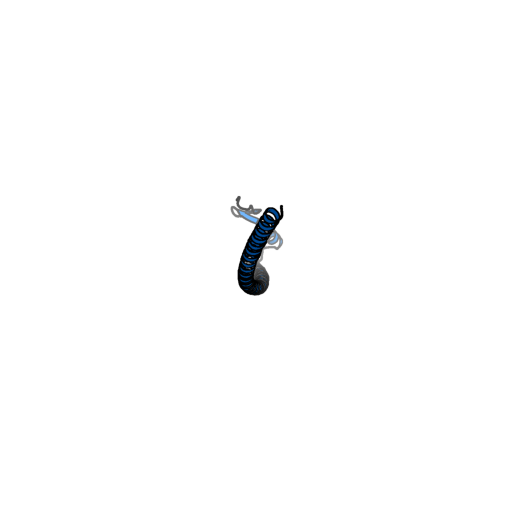M 901 C C . ASN A 1 114 ? 8.339 8.887 -35.160 1.00 90.44 114 ASN A C 1
ATOM 903 O O . ASN A 1 114 ? 8.954 7.937 -34.685 1.00 90.44 114 ASN A O 1
ATOM 907 N N . GLN A 1 115 ? 7.323 8.710 -35.994 1.00 92.06 115 GLN A N 1
ATOM 908 C CA . GLN A 1 115 ? 6.885 7.417 -36.508 1.00 92.06 115 GLN A CA 1
ATOM 909 C C . GLN A 1 115 ? 7.168 7.304 -38.006 1.00 92.06 115 GLN A C 1
ATOM 911 O O . GLN A 1 115 ? 7.345 8.305 -38.704 1.00 92.06 115 GLN A O 1
ATOM 916 N N . ILE A 1 116 ? 7.178 6.071 -38.509 1.00 91.94 116 ILE A N 1
ATOM 917 C CA . ILE A 1 116 ? 7.344 5.783 -39.934 1.00 91.94 116 ILE A CA 1
ATOM 918 C C . ILE A 1 116 ? 5.961 5.561 -40.551 1.00 91.94 116 ILE A C 1
ATOM 920 O O . ILE A 1 116 ? 5.301 4.571 -40.248 1.00 91.94 116 ILE A O 1
ATOM 924 N N . VAL A 1 117 ? 5.545 6.456 -41.448 1.00 92.06 117 VAL A N 1
ATOM 925 C CA . VAL A 1 117 ? 4.313 6.332 -42.247 1.00 92.06 117 VAL A CA 1
ATOM 926 C C . VAL A 1 117 ? 4.696 6.371 -43.721 1.00 92.06 117 VAL A C 1
ATOM 928 O O . VAL A 1 117 ? 5.376 7.298 -44.159 1.00 92.06 117 VAL A O 1
ATOM 931 N N . ASP A 1 118 ? 4.318 5.338 -44.479 1.00 93.50 118 ASP A N 1
ATOM 932 C CA . ASP A 1 118 ? 4.653 5.183 -45.905 1.00 93.50 118 ASP A CA 1
ATOM 933 C C . ASP A 1 118 ? 6.150 5.396 -46.219 1.00 93.50 118 ASP A C 1
ATOM 935 O O . ASP A 1 118 ? 6.530 6.009 -47.219 1.00 93.50 118 ASP A O 1
ATOM 939 N N . GLY A 1 119 ? 7.023 4.920 -45.324 1.00 91.12 119 GLY A N 1
ATOM 940 C CA . GLY A 1 119 ? 8.478 5.042 -45.461 1.00 91.12 119 GLY A CA 1
ATOM 941 C C . GLY A 1 119 ? 9.043 6.441 -45.181 1.00 91.12 119 GLY A C 1
ATOM 942 O O . GLY A 1 119 ? 10.213 6.685 -45.473 1.00 91.12 119 GLY A O 1
ATOM 943 N N . LYS A 1 120 ? 8.249 7.363 -44.622 1.00 90.62 120 LYS A N 1
ATOM 944 C CA . LYS A 1 120 ? 8.682 8.709 -44.218 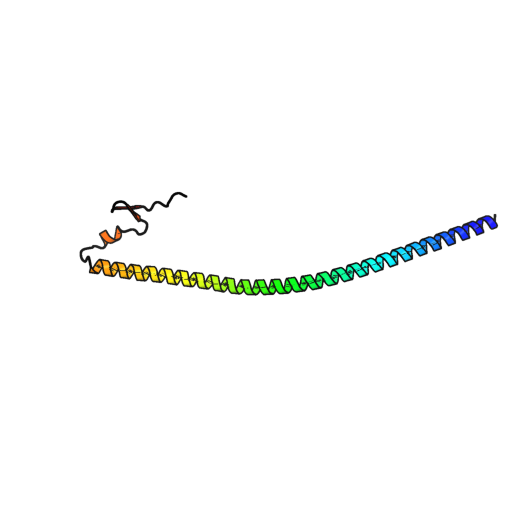1.00 90.62 120 LYS A CA 1
ATOM 945 C C . LYS A 1 120 ? 8.587 8.886 -42.705 1.00 90.62 120 LYS A C 1
ATOM 947 O O . LYS A 1 120 ? 7.626 8.432 -42.090 1.00 90.62 120 LYS A O 1
ATOM 952 N N . LEU A 1 121 ? 9.566 9.588 -42.130 1.00 91.81 121 LEU A N 1
ATOM 953 C CA . LEU A 1 121 ? 9.515 10.031 -40.737 1.00 91.81 121 LEU A CA 1
ATOM 954 C C . LEU A 1 121 ? 8.545 11.207 -40.606 1.00 91.81 121 LEU A C 1
ATOM 956 O O . LEU A 1 121 ? 8.687 12.215 -41.300 1.00 91.81 121 LEU A O 1
ATOM 960 N N . VAL A 1 122 ? 7.569 11.069 -39.715 1.00 92.62 122 VAL A N 1
ATOM 961 C CA . VAL A 1 122 ? 6.581 12.101 -39.377 1.00 92.62 122 VAL A CA 1
ATOM 962 C C . VAL A 1 122 ? 6.388 12.149 -37.857 1.00 92.62 122 VAL A C 1
ATOM 964 O O . VAL A 1 122 ? 6.604 11.126 -37.208 1.00 92.62 122 VAL A O 1
ATOM 967 N N . PRO A 1 123 ? 5.958 13.279 -37.266 1.00 93.38 123 PRO A N 1
ATOM 968 C CA . PRO A 1 123 ? 5.643 13.348 -35.839 1.00 93.38 123 PRO A CA 1
ATOM 969 C C . PRO A 1 123 ? 4.697 12.236 -35.381 1.00 93.38 123 PRO A C 1
ATOM 971 O O . PRO A 1 123 ? 3.713 11.919 -36.064 1.00 93.38 123 PRO A O 1
ATOM 974 N N . TYR A 1 124 ? 4.993 11.634 -34.228 1.00 92.31 124 TYR A N 1
ATOM 975 C CA . TYR A 1 124 ? 4.088 10.671 -33.615 1.00 92.31 124 TYR A CA 1
ATOM 976 C C . TYR A 1 124 ? 2.769 11.346 -33.230 1.00 92.31 124 TYR A C 1
ATOM 978 O O . TYR A 1 124 ? 2.747 12.421 -32.629 1.00 92.31 124 TYR A O 1
ATOM 986 N N . VAL A 1 125 ? 1.664 10.687 -33.571 1.00 89.31 125 VAL A N 1
ATOM 987 C CA . VAL A 1 125 ? 0.316 11.084 -33.167 1.00 89.31 125 VAL A CA 1
ATOM 988 C C . VAL A 1 125 ? -0.236 9.947 -32.311 1.00 89.31 125 VAL A C 1
ATOM 990 O O . VAL A 1 125 ? -0.387 8.841 -32.836 1.00 89.31 125 VAL A O 1
ATOM 993 N N . PRO A 1 126 ? -0.513 10.176 -31.014 1.00 86.25 126 PRO A N 1
ATOM 994 C CA . PRO A 1 126 ? -1.093 9.153 -30.158 1.00 86.25 126 PRO A CA 1
ATOM 995 C C . PRO A 1 126 ? -2.428 8.653 -30.726 1.00 86.25 126 PRO A C 1
ATOM 997 O O . PRO A 1 126 ? -3.178 9.455 -31.296 1.00 86.25 126 PRO A O 1
ATOM 1000 N N . PRO A 1 127 ? -2.764 7.364 -30.5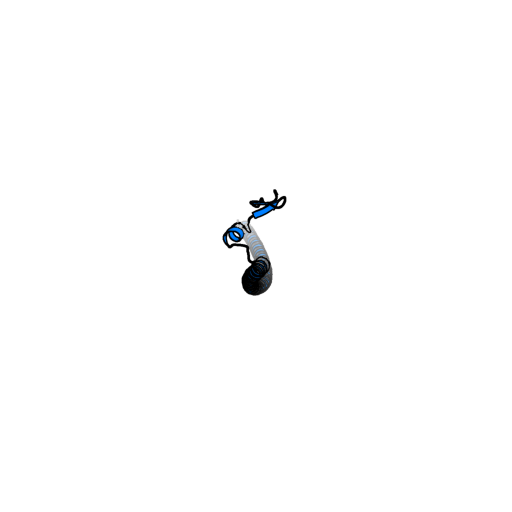50 1.00 84.88 127 PRO A N 1
ATOM 1001 C CA . PRO A 1 127 ? -4.102 6.870 -30.837 1.00 84.88 127 PRO A CA 1
ATOM 1002 C C . PRO A 1 127 ? -5.137 7.706 -30.082 1.00 84.88 127 PRO A C 1
ATOM 1004 O O . PRO A 1 127 ? -4.927 8.054 -28.920 1.00 84.88 127 PRO A O 1
ATOM 1007 N N . SER A 1 128 ? -6.242 8.043 -30.744 1.00 81.12 128 SER A N 1
ATOM 1008 C CA . SER A 1 128 ? -7.397 8.637 -30.068 1.00 81.12 128 SER A CA 1
ATOM 1009 C C . SER A 1 128 ? -7.984 7.609 -29.097 1.00 81.12 128 SER A C 1
ATOM 1011 O O . SER A 1 128 ? -8.115 6.445 -29.480 1.00 81.12 128 SER A O 1
ATOM 1013 N N . GLU A 1 129 ? -8.295 8.032 -27.869 1.00 68.69 129 GLU A N 1
ATOM 1014 C CA . GLU A 1 129 ? -9.033 7.214 -26.889 1.00 68.69 129 GLU A CA 1
ATOM 1015 C C . GLU A 1 129 ? -10.436 6.835 -27.384 1.00 68.69 129 GLU A C 1
ATOM 1017 O O . GLU A 1 129 ? -11.086 7.679 -28.051 1.00 68.69 129 GLU A O 1
#

Sequence (129 aa):
MKESQEGEAERLRKEYEDKLAKVKESYAASETKLKENAAA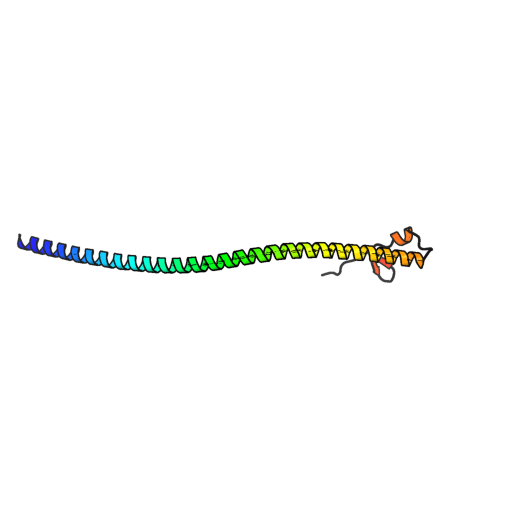QDEMIVKLSKEKDAAVFSVGTLGDEKERLETDVRELQLYAANQYEEGFAYALEQVKLLFPDLDAKRLAEADAMNQIVDGKLVPYVPPSE

Secondary structure (DSSP, 8-state):
-HHHHHHHHHHHHHHHHHHHHHHHHHHHHHHHHHHHHHHHHHHHHHHHHHHHHHHHHHHHHHHHHHHHHHHHHHHHHHHHHHHHHHHHHHHHHHHHHH-TT--HHHHHT--TTEEEETTEEEE--PPP-

pLDDT: mean 93.01, std 7.11, range [62.03, 98.75]